Protein AF-A0A134B366-F1 (afdb_monomer)

Organism: NCBI:txid419005

Structure (mmCIF, N/CA/C/O backbone):
data_AF-A0A134B366-F1
#
_entry.id   AF-A0A134B366-F1
#
loop_
_atom_site.group_PDB
_atom_site.id
_atom_site.type_symbol
_atom_site.label_atom_id
_atom_site.label_alt_id
_atom_site.label_comp_id
_atom_site.label_asym_id
_atom_site.label_entity_id
_atom_site.label_seq_id
_atom_site.pdbx_PDB_ins_code
_atom_site.Cartn_x
_atom_site.Cartn_y
_atom_site.Cartn_z
_atom_site.occupancy
_atom_site.B_iso_or_equiv
_atom_site.auth_seq_id
_atom_site.auth_comp_id
_atom_site.auth_asym_id
_atom_site.auth_atom_id
_atom_site.pdbx_PDB_model_num
ATOM 1 N N . MET A 1 1 ? -26.808 -4.503 -10.217 1.00 35.88 1 MET A N 1
ATOM 2 C CA . MET A 1 1 ? -26.579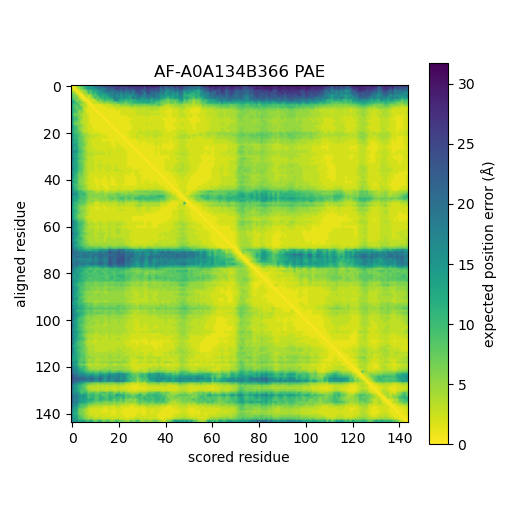 -5.011 -8.846 1.00 35.88 1 MET A CA 1
ATOM 3 C C . MET A 1 1 ? -25.276 -4.404 -8.344 1.00 35.88 1 MET A C 1
ATOM 5 O O . MET A 1 1 ? -24.226 -4.770 -8.841 1.00 35.88 1 MET A O 1
ATOM 9 N N . ASN A 1 2 ? -25.373 -3.431 -7.432 1.00 42.88 2 ASN A N 1
ATOM 10 C CA . ASN A 1 2 ? -24.282 -2.604 -6.886 1.00 42.88 2 ASN A CA 1
ATOM 11 C C . ASN A 1 2 ? -23.758 -3.168 -5.549 1.00 42.88 2 ASN A C 1
ATOM 13 O O . ASN A 1 2 ? -23.714 -2.440 -4.561 1.00 42.88 2 ASN A O 1
ATOM 17 N N . ARG A 1 3 ? -23.438 -4.468 -5.466 1.00 33.03 3 ARG A N 1
ATOM 18 C CA . ARG A 1 3 ? -22.997 -5.065 -4.187 1.00 33.03 3 ARG A CA 1
ATOM 19 C C . ARG A 1 3 ? -21.686 -4.442 -3.684 1.00 33.03 3 ARG A C 1
ATOM 21 O O . ARG A 1 3 ? -21.696 -3.861 -2.608 1.00 33.03 3 ARG A O 1
ATOM 28 N N . GLY A 1 4 ? -20.650 -4.375 -4.526 1.00 51.97 4 GLY A N 1
ATOM 29 C CA . GLY A 1 4 ? -19.360 -3.781 -4.135 1.00 51.97 4 GLY A CA 1
ATOM 30 C C . GLY A 1 4 ? -19.403 -2.278 -3.806 1.00 51.97 4 GLY A C 1
ATOM 31 O O . GLY A 1 4 ? -18.721 -1.824 -2.895 1.00 51.97 4 GLY A O 1
ATOM 32 N N . ILE A 1 5 ? -20.252 -1.489 -4.481 1.00 59.03 5 ILE A N 1
ATOM 33 C CA . ILE A 1 5 ? -20.380 -0.040 -4.206 1.00 59.03 5 ILE A CA 1
ATOM 34 C C . ILE A 1 5 ? -21.103 0.219 -2.873 1.00 59.03 5 ILE A C 1
ATOM 36 O O . ILE A 1 5 ? -20.806 1.199 -2.191 1.00 59.03 5 ILE A O 1
ATOM 40 N N . ASN A 1 6 ? -22.071 -0.624 -2.504 1.00 62.03 6 ASN A N 1
ATOM 41 C CA . ASN A 1 6 ? -22.779 -0.477 -1.232 1.00 62.03 6 ASN A CA 1
ATOM 42 C C . ASN A 1 6 ? -21.931 -0.970 -0.052 1.00 62.03 6 ASN A C 1
ATOM 44 O O . ASN A 1 6 ? -21.881 -0.277 0.959 1.00 62.03 6 ASN A O 1
ATOM 48 N N . GLU A 1 7 ? -21.214 -2.086 -0.213 1.00 65.56 7 GLU A N 1
ATOM 49 C CA . GLU A 1 7 ? -20.299 -2.629 0.803 1.00 65.56 7 GLU A CA 1
ATOM 50 C C . GLU A 1 7 ? -19.170 -1.635 1.131 1.00 65.56 7 GLU A C 1
ATOM 52 O O . GLU A 1 7 ? -18.928 -1.344 2.300 1.00 65.56 7 GLU A O 1
ATOM 57 N N . SER A 1 8 ? -18.573 -0.996 0.118 1.00 79.69 8 SER A N 1
ATOM 58 C CA . SER A 1 8 ? -17.565 0.058 0.319 1.00 79.69 8 SER A CA 1
ATOM 59 C C . SER A 1 8 ? -18.120 1.287 1.063 1.00 79.69 8 SER A C 1
ATOM 61 O O . SER A 1 8 ? -17.452 1.850 1.929 1.00 79.69 8 SER A O 1
ATOM 63 N N . LYS A 1 9 ? -19.374 1.690 0.804 1.00 85.88 9 LYS A N 1
ATOM 64 C CA . LYS A 1 9 ? -20.010 2.823 1.509 1.00 85.88 9 LYS A CA 1
ATOM 65 C C . LYS A 1 9 ? -20.331 2.519 2.970 1.00 85.88 9 LYS A C 1
ATOM 67 O O . LYS A 1 9 ? -20.253 3.424 3.801 1.00 85.88 9 LYS A O 1
ATOM 72 N N . GLU A 1 10 ? -20.753 1.297 3.275 1.00 90.12 10 GLU A N 1
ATOM 73 C CA . GLU A 1 10 ? -21.012 0.864 4.651 1.00 90.12 10 GLU A CA 1
ATOM 74 C C . GLU A 1 10 ? -19.705 0.747 5.434 1.00 90.12 10 GLU A C 1
ATOM 76 O O . GLU A 1 10 ? -19.600 1.341 6.507 1.00 90.12 10 GLU A O 1
ATOM 81 N N . LEU A 1 11 ? -18.688 0.114 4.841 1.00 92.50 11 LEU A N 1
ATOM 82 C CA . LEU A 1 11 ? -17.343 0.036 5.407 1.00 92.50 11 LEU A CA 1
ATOM 83 C C . LEU A 1 11 ? -16.756 1.429 5.670 1.00 92.50 11 LEU A C 1
ATOM 85 O O . LEU A 1 11 ? -16.231 1.684 6.750 1.00 92.50 11 LEU A O 1
ATOM 89 N N . TYR A 1 12 ? -16.909 2.369 4.732 1.00 94.19 12 TYR A N 1
ATOM 90 C CA . TYR A 1 12 ? -16.465 3.750 4.928 1.00 94.19 12 TYR A CA 1
ATOM 91 C C . TYR A 1 12 ? -17.139 4.413 6.130 1.00 94.19 12 TYR A C 1
ATOM 93 O O . TYR A 1 12 ? -16.473 5.063 6.934 1.00 94.19 12 TYR A O 1
ATOM 101 N N . ARG A 1 13 ? -18.458 4.250 6.285 1.00 94.44 13 ARG A N 1
ATOM 102 C CA . ARG A 1 13 ? -19.187 4.817 7.431 1.00 94.44 13 ARG A CA 1
ATOM 103 C C . ARG A 1 13 ? -18.725 4.208 8.752 1.00 94.44 13 ARG A C 1
ATOM 105 O O . ARG A 1 13 ? -18.541 4.958 9.706 1.00 94.44 13 ARG A O 1
ATOM 112 N N . GLU A 1 14 ? -18.533 2.891 8.790 1.00 95.44 14 GLU A N 1
ATOM 113 C CA . GLU A 1 14 ? -18.008 2.165 9.952 1.00 95.44 14 GLU A CA 1
ATOM 114 C C . GLU A 1 14 ? -16.618 2.690 10.335 1.00 95.44 14 GLU A C 1
ATOM 116 O O . GLU A 1 14 ? -16.417 3.174 11.448 1.00 95.44 14 GLU A O 1
ATOM 121 N N . MET A 1 15 ? -15.674 2.667 9.393 1.00 96.56 15 MET A N 1
ATOM 122 C CA . MET A 1 15 ? -14.293 3.076 9.641 1.00 96.56 15 MET A CA 1
ATOM 123 C C . MET A 1 15 ? -14.190 4.557 10.007 1.00 96.56 15 MET A C 1
ATOM 125 O O . MET A 1 15 ? -13.433 4.921 10.903 1.00 96.56 15 MET A O 1
ATOM 129 N N . LYS A 1 16 ? -14.994 5.425 9.383 1.00 96.19 16 LYS A N 1
ATOM 130 C CA . LYS A 1 16 ? -15.033 6.850 9.726 1.00 96.19 16 LYS A CA 1
ATOM 131 C C . LYS A 1 16 ? -15.589 7.106 11.127 1.00 96.19 16 LYS A C 1
ATOM 133 O O . LYS A 1 16 ? -15.115 8.020 11.797 1.00 96.19 16 LYS A O 1
ATOM 138 N N . AL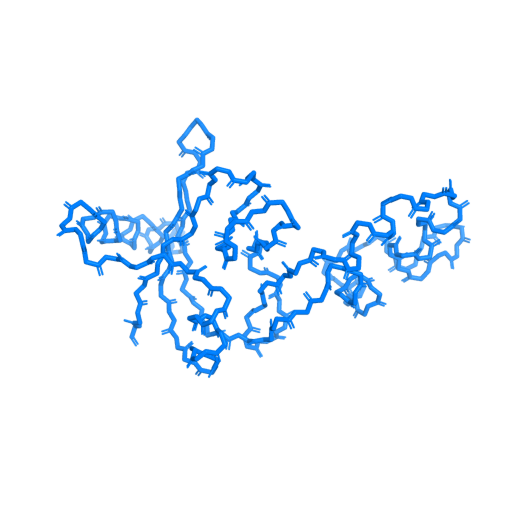A A 1 17 ? -16.579 6.334 11.577 1.00 96.75 17 ALA A N 1
ATOM 139 C CA . ALA A 1 17 ? -17.074 6.430 12.950 1.00 96.75 17 ALA A CA 1
ATOM 140 C C . ALA A 1 17 ? -15.974 6.046 13.950 1.00 96.75 17 ALA A C 1
ATOM 142 O O . ALA A 1 17 ? -15.663 6.839 14.834 1.00 96.75 17 ALA A O 1
ATOM 143 N N . LEU A 1 18 ? -15.302 4.913 13.720 1.00 96.88 18 LEU A N 1
ATOM 144 C CA . LEU A 1 18 ? -14.176 4.456 14.542 1.00 96.88 18 LEU A CA 1
ATOM 145 C C . LEU A 1 18 ? -13.017 5.461 14.566 1.00 96.88 18 LEU A C 1
ATOM 147 O O . LEU A 1 18 ? -12.403 5.675 15.608 1.00 96.88 18 LEU A O 1
ATOM 151 N N . TYR A 1 19 ? -12.730 6.113 13.436 1.00 96.75 19 TYR A N 1
ATOM 152 C CA . TYR A 1 19 ? -11.739 7.186 13.377 1.00 96.75 19 TYR A CA 1
ATOM 153 C C . TYR A 1 19 ? -12.117 8.357 14.291 1.00 96.75 19 TYR A C 1
ATOM 155 O O . TYR A 1 19 ? -11.300 8.807 15.089 1.00 96.75 19 TYR A O 1
ATOM 163 N N . ASN A 1 20 ? -13.367 8.826 14.214 1.00 96.69 20 ASN A N 1
ATOM 164 C CA . ASN A 1 20 ? -13.850 9.930 15.049 1.00 96.69 20 ASN A CA 1
ATOM 165 C C . ASN A 1 20 ? -13.881 9.573 16.545 1.00 96.69 20 ASN A C 1
ATOM 167 O O . ASN A 1 20 ? -13.783 10.464 17.385 1.00 96.69 20 ASN A O 1
ATOM 171 N N . GLU A 1 21 ? -14.025 8.288 16.871 1.00 96.94 21 GLU A N 1
ATOM 172 C CA . GLU A 1 21 ? -13.969 7.752 18.236 1.00 96.94 21 GLU A CA 1
ATOM 173 C C . GLU A 1 21 ? -12.527 7.555 18.745 1.00 96.94 21 GLU A C 1
ATOM 175 O O . GLU A 1 21 ? -12.329 7.353 19.941 1.00 96.94 21 GLU A O 1
ATOM 180 N N . GLY A 1 22 ? -11.513 7.662 17.875 1.00 96.12 22 GLY A N 1
ATOM 181 C CA . GLY A 1 22 ? -10.103 7.452 18.227 1.00 96.12 22 GLY A CA 1
ATOM 182 C C . GLY A 1 22 ? -9.690 5.979 18.320 1.00 96.12 22 GLY A C 1
ATOM 183 O O . GLY A 1 22 ? -8.669 5.662 18.923 1.00 96.12 22 GLY A O 1
ATOM 184 N N . GLU A 1 23 ? -10.474 5.076 17.729 1.00 96.56 23 GLU A N 1
ATOM 185 C CA . GLU A 1 23 ? -10.292 3.619 17.815 1.00 96.56 23 GLU A CA 1
ATOM 186 C C . GLU A 1 23 ? -9.377 3.050 16.714 1.00 96.56 23 GLU A C 1
ATOM 188 O O . GLU A 1 23 ? -8.965 1.889 16.778 1.00 96.56 23 GLU A O 1
ATOM 193 N N . LEU A 1 24 ? -9.063 3.840 15.680 1.00 97.25 24 LEU A N 1
ATOM 194 C CA . LEU A 1 24 ? -8.131 3.436 14.624 1.00 97.25 24 LEU A CA 1
ATOM 195 C C . LEU A 1 24 ? -6.686 3.790 14.977 1.00 97.25 24 LEU A C 1
ATOM 197 O O . LEU A 1 24 ? -6.412 4.792 15.634 1.00 97.25 24 LEU A O 1
ATOM 201 N N . LYS A 1 25 ? -5.748 2.984 14.477 1.00 97.06 25 LYS A N 1
ATOM 202 C CA . LYS A 1 25 ? -4.303 3.200 14.641 1.00 97.06 25 LYS A CA 1
ATOM 203 C C . LYS A 1 25 ? -3.671 3.583 13.310 1.00 97.06 25 LYS A C 1
ATOM 205 O O . LYS A 1 25 ? -4.134 3.131 12.269 1.00 97.06 25 LYS A O 1
ATOM 210 N N . GLU A 1 26 ? -2.598 4.364 13.333 1.00 96.19 26 GLU A N 1
ATOM 211 C CA . GLU A 1 26 ? -1.791 4.618 12.134 1.00 96.19 26 GLU A CA 1
ATOM 212 C C . GLU A 1 26 ? -1.079 3.340 11.685 1.00 96.19 26 GLU A C 1
ATOM 214 O O . GLU A 1 26 ? -0.510 2.606 12.499 1.00 96.19 26 GLU A O 1
ATOM 219 N N . LEU A 1 27 ? -1.108 3.063 10.384 1.00 96.25 27 LEU A N 1
ATOM 220 C CA . LEU A 1 27 ? -0.451 1.901 9.804 1.00 96.25 27 LEU A CA 1
ATOM 221 C C . LEU A 1 27 ? 1.040 2.199 9.611 1.00 96.25 27 LEU A C 1
ATOM 223 O O . LEU A 1 27 ? 1.475 2.649 8.553 1.00 96.25 27 LEU A O 1
ATOM 227 N N . THR A 1 28 ? 1.828 1.957 10.655 1.00 95.94 28 THR A N 1
ATOM 228 C CA . THR A 1 28 ? 3.293 2.050 10.596 1.00 95.94 28 THR A CA 1
ATOM 229 C C . THR A 1 28 ? 3.913 0.818 9.939 1.00 95.94 28 THR A C 1
ATOM 231 O O . THR A 1 28 ? 3.285 -0.241 9.847 1.00 95.94 28 THR A O 1
ATOM 234 N N . ILE A 1 29 ? 5.177 0.917 9.521 1.00 95.12 29 ILE A N 1
ATOM 235 C CA . ILE A 1 29 ? 5.945 -0.233 9.020 1.00 95.12 29 ILE A CA 1
ATOM 236 C C . ILE A 1 29 ? 6.013 -1.370 10.048 1.00 95.12 29 ILE A C 1
ATOM 238 O O . ILE A 1 29 ? 5.825 -2.531 9.691 1.00 95.12 29 ILE A O 1
ATOM 242 N N . GLU A 1 30 ? 6.221 -1.045 11.326 1.00 95.62 30 GLU A N 1
ATOM 243 C CA . GLU A 1 30 ? 6.287 -2.026 12.412 1.00 95.62 30 GLU A CA 1
ATOM 244 C C . GLU A 1 30 ? 4.931 -2.712 12.619 1.00 95.62 30 GLU A C 1
ATOM 246 O O . GLU A 1 30 ? 4.860 -3.939 12.717 1.00 95.62 30 GLU A O 1
ATOM 251 N N . ALA A 1 31 ? 3.839 -1.937 12.600 1.00 96.81 31 ALA A N 1
ATOM 252 C CA . ALA A 1 31 ? 2.492 -2.485 12.671 1.00 96.81 31 ALA A CA 1
ATOM 253 C C . ALA A 1 31 ? 2.217 -3.421 11.486 1.00 96.81 31 ALA A C 1
ATOM 255 O O . ALA A 1 31 ? 1.816 -4.563 11.694 1.00 96.81 31 ALA A O 1
ATOM 256 N N . ALA A 1 32 ? 2.493 -2.989 10.253 1.00 96.44 32 ALA A N 1
ATOM 257 C CA . ALA A 1 32 ? 2.283 -3.803 9.058 1.00 96.44 32 ALA A CA 1
ATOM 258 C C . ALA A 1 32 ? 3.086 -5.118 9.096 1.00 96.44 32 ALA A C 1
ATOM 260 O O . ALA A 1 32 ? 2.555 -6.177 8.764 1.00 96.44 32 ALA A O 1
ATOM 261 N N . GLN A 1 33 ? 4.334 -5.088 9.577 1.00 96.50 33 GLN A N 1
ATOM 262 C CA . GLN A 1 33 ? 5.141 -6.297 9.773 1.00 96.50 33 GLN A CA 1
ATOM 263 C C . GLN A 1 33 ? 4.511 -7.259 10.790 1.00 96.50 33 GLN A C 1
ATOM 265 O O . GLN A 1 33 ? 4.452 -8.464 10.538 1.00 96.50 33 GLN A O 1
ATOM 270 N N . ALA A 1 34 ? 4.002 -6.743 11.912 1.00 97.62 34 ALA A N 1
ATOM 271 C CA . ALA A 1 34 ? 3.329 -7.542 12.939 1.00 97.62 34 ALA A CA 1
ATOM 272 C C . ALA A 1 34 ? 1.952 -8.077 12.498 1.00 97.62 34 ALA A C 1
ATOM 274 O O . ALA A 1 34 ? 1.454 -9.064 13.048 1.00 97.62 34 ALA A O 1
ATOM 275 N N . LEU A 1 35 ? 1.327 -7.426 11.516 1.00 97.62 35 LEU A N 1
ATOM 276 C CA . LEU A 1 35 ? 0.016 -7.782 10.977 1.00 97.62 35 LEU A CA 1
ATOM 277 C C . LEU A 1 35 ? 0.086 -8.774 9.814 1.00 97.62 35 LEU A C 1
ATOM 279 O O . LEU A 1 35 ? -0.962 -9.238 9.378 1.00 97.62 35 LEU A O 1
ATOM 283 N N . LYS A 1 36 ? 1.274 -9.126 9.308 1.00 97.69 36 LYS A N 1
ATOM 284 C CA . LYS A 1 36 ? 1.418 -10.040 8.167 1.00 97.69 36 LYS A CA 1
ATOM 285 C C . LYS A 1 36 ? 0.608 -11.332 8.354 1.00 97.69 36 LYS A C 1
ATOM 287 O O . LYS A 1 36 ? 0.741 -12.032 9.355 1.00 97.69 36 LYS A O 1
ATOM 292 N N . GLY A 1 37 ? -0.217 -11.652 7.358 1.00 97.62 37 GLY A N 1
ATOM 293 C CA . GLY A 1 37 ? -1.139 -12.788 7.352 1.00 97.62 37 GLY A CA 1
ATOM 294 C C . GLY A 1 37 ? -2.466 -12.550 8.083 1.00 97.62 37 GLY A C 1
ATOM 295 O O . GLY A 1 37 ? -3.319 -13.435 8.073 1.00 97.62 37 GLY A O 1
ATOM 296 N N . LYS A 1 38 ? -2.672 -11.382 8.700 1.00 98.12 38 LYS A N 1
ATOM 297 C CA . LYS A 1 38 ? -3.936 -11.001 9.342 1.00 98.12 38 LYS A CA 1
ATOM 298 C C . LYS A 1 38 ? -4.788 -10.146 8.414 1.00 98.12 38 LYS A C 1
ATOM 300 O O . LYS A 1 38 ? -4.262 -9.396 7.595 1.00 98.12 38 LYS A O 1
ATOM 305 N N . ARG A 1 39 ? -6.110 -10.242 8.568 1.00 98.00 39 ARG A N 1
ATOM 306 C CA . ARG A 1 39 ? -7.067 -9.375 7.876 1.00 98.00 39 ARG A CA 1
ATOM 307 C C . ARG A 1 39 ? -7.176 -8.036 8.599 1.00 98.00 39 ARG A C 1
ATOM 309 O O . ARG A 1 39 ? -7.308 -8.004 9.822 1.00 98.00 39 ARG A O 1
ATOM 316 N N . ILE A 1 40 ? -7.122 -6.946 7.846 1.00 97.69 40 ILE A N 1
ATOM 317 C CA . ILE A 1 40 ? -7.315 -5.594 8.362 1.00 97.69 40 ILE A CA 1
ATOM 318 C C . ILE A 1 40 ? -8.304 -4.835 7.489 1.00 97.69 40 ILE A C 1
ATOM 320 O O . ILE A 1 40 ? -8.414 -5.084 6.289 1.00 97.69 40 ILE A O 1
ATOM 324 N N . LYS A 1 41 ? -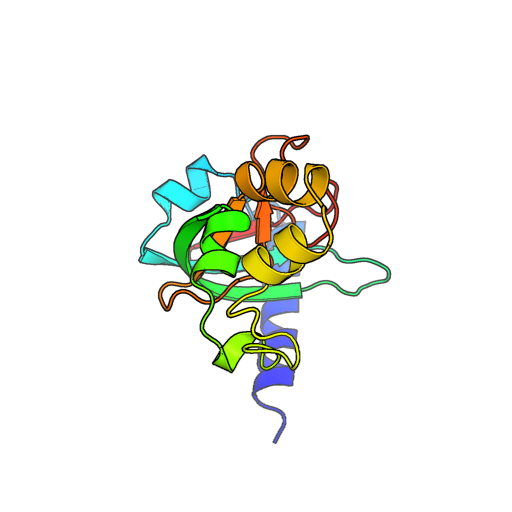8.985 -3.876 8.112 1.00 97.19 41 LYS A N 1
ATOM 325 C CA . LYS A 1 41 ? -9.707 -2.810 7.424 1.00 97.19 41 LYS A CA 1
ATOM 326 C C . LYS A 1 41 ? -8.891 -1.531 7.513 1.00 97.19 41 LYS A C 1
ATOM 328 O O . LYS A 1 41 ? -8.343 -1.238 8.581 1.00 97.19 41 LYS A O 1
ATOM 333 N N . THR A 1 42 ? -8.838 -0.755 6.440 1.00 96.12 42 THR A N 1
ATOM 334 C CA . THR A 1 42 ? -8.111 0.520 6.401 1.00 96.12 42 THR A CA 1
ATOM 335 C C . THR A 1 42 ? -9.015 1.696 6.058 1.00 96.12 42 THR A C 1
ATOM 337 O O . THR A 1 42 ? -10.119 1.528 5.545 1.00 96.12 42 THR A O 1
ATOM 340 N N . LEU A 1 43 ? -8.550 2.897 6.396 1.00 95.44 43 LEU A N 1
ATOM 341 C CA . LEU A 1 43 ? -9.149 4.177 6.039 1.00 95.44 43 LEU A CA 1
ATOM 342 C C . LEU A 1 43 ? -8.037 5.172 5.722 1.00 95.44 43 LEU A C 1
ATOM 344 O O . LEU A 1 43 ? -7.077 5.288 6.482 1.00 95.44 43 LEU A O 1
ATOM 348 N N . TYR A 1 44 ? -8.202 5.946 4.658 1.00 93.00 44 TYR A N 1
ATOM 349 C CA . TYR A 1 44 ? -7.378 7.122 4.395 1.00 93.00 44 TYR A CA 1
ATOM 350 C C . TYR A 1 44 ? -8.239 8.279 3.889 1.00 93.00 44 TYR A C 1
ATOM 352 O O . TYR A 1 44 ? -9.286 8.074 3.268 1.00 93.00 44 TYR A O 1
ATOM 360 N N . PHE A 1 45 ? -7.774 9.506 4.125 1.00 90.69 45 PHE A N 1
ATOM 361 C CA . PHE A 1 45 ? -8.418 10.718 3.623 1.00 90.69 45 PHE A CA 1
ATOM 362 C C . PHE A 1 45 ? -7.704 11.195 2.362 1.00 90.69 45 PHE A C 1
ATOM 364 O O . PHE A 1 45 ? -6.513 11.508 2.384 1.00 90.69 45 PHE A O 1
ATOM 371 N N . GLY A 1 46 ? -8.422 11.194 1.242 1.00 84.25 46 GLY A N 1
ATOM 372 C CA . GLY A 1 46 ? -7.865 11.540 -0.062 1.00 84.25 46 GLY A CA 1
ATOM 373 C C . GLY A 1 46 ? -8.024 13.019 -0.404 1.00 84.25 46 GLY A C 1
ATOM 374 O O . GLY A 1 46 ? -8.643 13.802 0.319 1.00 84.25 46 GLY A O 1
ATOM 375 N N . TYR A 1 47 ? -7.510 13.415 -1.568 1.00 80.12 47 TYR A N 1
ATOM 376 C CA . TYR A 1 47 ? -7.745 14.762 -2.087 1.00 80.12 47 TYR A CA 1
ATOM 377 C C . TYR A 1 47 ? -9.215 14.962 -2.463 1.00 80.12 47 TYR A C 1
ATOM 379 O O . TYR A 1 47 ? -9.820 14.101 -3.095 1.00 80.12 47 TYR A O 1
ATOM 387 N N . ALA A 1 48 ? -9.787 16.121 -2.126 1.00 82.88 48 ALA A N 1
ATOM 388 C CA . ALA A 1 48 ? -11.136 16.516 -2.543 1.00 82.88 48 ALA A CA 1
ATOM 389 C C . ALA A 1 48 ? -12.236 15.464 -2.257 1.00 82.88 48 ALA A C 1
ATOM 391 O O . ALA A 1 48 ? -13.178 15.314 -3.035 1.00 82.88 48 ALA A O 1
ATOM 392 N N . GLY A 1 49 ? -12.126 14.743 -1.134 1.00 75.06 49 GLY A N 1
ATOM 393 C CA . GLY A 1 49 ? -13.103 13.732 -0.717 1.00 75.06 49 GLY A CA 1
ATOM 394 C C . GLY A 1 49 ? -12.951 12.377 -1.411 1.00 75.06 49 GLY A C 1
ATOM 395 O O . GLY A 1 49 ? -13.862 11.555 -1.333 1.00 75.06 49 GLY A O 1
ATOM 396 N N . GLN A 1 50 ? -11.816 12.129 -2.072 1.00 82.44 50 GLN A N 1
ATOM 397 C CA . GLN A 1 50 ? -11.423 10.812 -2.590 1.00 82.44 50 GLN A CA 1
ATOM 398 C C . GLN A 1 50 ? -10.892 9.900 -1.474 1.00 82.44 50 GLN A C 1
ATOM 400 O O . GLN A 1 50 ? -9.842 9.274 -1.606 1.00 82.44 50 GLN A O 1
ATOM 405 N N . ASP A 1 51 ? -11.600 9.872 -0.348 1.00 90.62 51 ASP A N 1
ATOM 406 C CA . ASP A 1 51 ? -11.296 8.981 0.763 1.00 90.62 51 ASP A CA 1
ATOM 407 C C . ASP A 1 51 ? -11.470 7.527 0.317 1.00 90.62 51 ASP A C 1
ATOM 409 O O . ASP A 1 51 ? -12.337 7.223 -0.509 1.00 90.62 51 ASP A O 1
ATOM 413 N N . GLY A 1 52 ? -10.679 6.628 0.891 1.00 89.50 52 GLY A N 1
ATOM 414 C CA . GLY A 1 52 ? -10.757 5.208 0.574 1.00 89.50 52 GLY A CA 1
ATOM 415 C C . GLY A 1 52 ? -10.769 4.333 1.810 1.00 89.50 52 GLY A C 1
ATOM 416 O O . GLY A 1 52 ? -10.331 4.730 2.892 1.00 89.50 52 GLY A O 1
ATOM 417 N N . VAL A 1 53 ? -11.326 3.144 1.615 1.00 93.75 53 VAL A N 1
ATOM 418 C CA . VAL A 1 53 ? -11.336 2.050 2.577 1.00 93.75 53 VAL A CA 1
ATOM 419 C C . VAL A 1 53 ? -11.054 0.752 1.849 1.00 93.75 53 VAL A C 1
ATOM 421 O O . VAL A 1 53 ? -11.596 0.529 0.765 1.00 93.75 53 VAL A O 1
ATOM 424 N N . ASP A 1 54 ? -10.283 -0.115 2.490 1.00 92.88 54 ASP A N 1
ATOM 425 C CA . ASP A 1 54 ? -9.949 -1.438 1.976 1.00 92.88 54 ASP A CA 1
ATOM 426 C C . ASP A 1 54 ? -10.157 -2.495 3.067 1.00 92.88 54 ASP A C 1
ATOM 428 O O . ASP A 1 54 ? -10.105 -2.195 4.261 1.00 92.88 54 ASP A O 1
ATOM 432 N N . ASP A 1 55 ? -10.408 -3.737 2.652 1.00 95.00 55 ASP A N 1
ATOM 433 C CA . ASP A 1 55 ? -10.494 -4.923 3.512 1.00 95.00 55 ASP A CA 1
ATOM 434 C C . ASP A 1 55 ? -9.684 -6.044 2.855 1.00 95.00 55 ASP A C 1
ATOM 436 O O . ASP A 1 55 ? -10.087 -6.613 1.837 1.00 95.00 55 ASP A O 1
ATOM 440 N N . PHE A 1 56 ? -8.514 -6.334 3.418 1.00 95.06 56 PHE A N 1
ATOM 441 C CA . PHE A 1 56 ? -7.561 -7.272 2.832 1.00 95.06 56 PHE A CA 1
ATOM 442 C C . PHE A 1 56 ? -6.738 -7.987 3.903 1.00 95.06 56 PHE A C 1
ATOM 444 O O . PHE A 1 56 ? -6.701 -7.597 5.071 1.00 95.06 56 PHE A O 1
ATOM 451 N N . VAL A 1 57 ? -6.073 -9.070 3.501 1.00 97.88 57 VAL A N 1
ATOM 452 C CA . VAL A 1 57 ? -5.096 -9.766 4.343 1.00 97.88 57 VAL A CA 1
ATOM 453 C C . VAL A 1 57 ? -3.715 -9.194 4.056 1.00 97.88 57 VAL A C 1
ATOM 455 O O . VAL A 1 57 ? -3.295 -9.153 2.906 1.00 97.88 57 VAL A O 1
ATOM 458 N N . VAL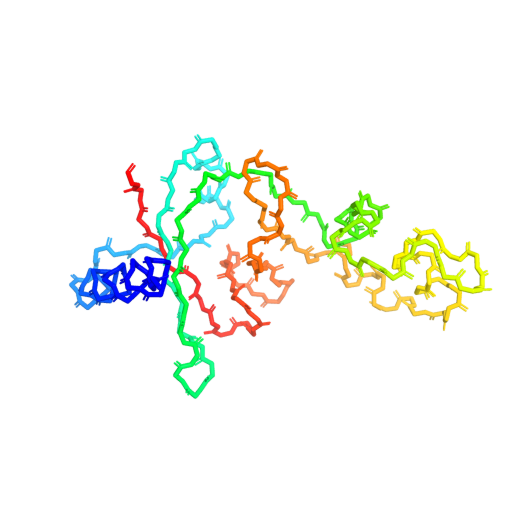 A 1 58 ? -3.006 -8.765 5.097 1.00 97.56 58 VAL A N 1
ATOM 459 C CA . VAL A 1 58 ? -1.686 -8.135 4.983 1.00 97.56 58 VAL A CA 1
ATOM 460 C C . VAL A 1 58 ? -0.670 -9.125 4.413 1.00 97.56 58 VAL A C 1
ATOM 462 O O . VAL A 1 58 ? -0.445 -10.196 4.982 1.00 97.56 58 VAL A O 1
ATOM 465 N N . GLY A 1 59 ? -0.039 -8.759 3.303 1.00 96.88 59 GLY A N 1
ATOM 466 C CA . GLY A 1 59 ? 0.955 -9.566 2.613 1.00 96.88 59 GLY A CA 1
ATOM 467 C C . GLY A 1 59 ? 2.391 -9.147 2.900 1.00 96.88 59 GLY A C 1
ATOM 468 O O . GLY A 1 59 ? 2.814 -8.993 4.048 1.00 96.88 59 GLY A O 1
ATOM 469 N N . ASN A 1 60 ? 3.182 -9.048 1.832 1.00 96.06 60 ASN A N 1
ATOM 470 C CA . ASN A 1 60 ? 4.586 -8.660 1.907 1.00 96.06 60 ASN A CA 1
ATOM 471 C C . ASN A 1 60 ? 4.754 -7.143 1.805 1.00 96.06 60 ASN A C 1
ATOM 473 O O . ASN A 1 60 ? 3.978 -6.463 1.144 1.00 96.06 60 ASN A O 1
ATOM 477 N N . ILE A 1 61 ? 5.831 -6.642 2.406 1.00 95.69 61 ILE A N 1
ATOM 478 C CA . ILE A 1 61 ? 6.333 -5.290 2.173 1.00 95.69 61 ILE A CA 1
ATOM 479 C C . ILE A 1 61 ? 7.561 -5.429 1.280 1.00 95.69 61 ILE A C 1
ATOM 481 O O . ILE A 1 61 ? 8.509 -6.123 1.655 1.00 95.69 61 ILE A O 1
ATOM 485 N N . ILE A 1 62 ? 7.539 -4.810 0.103 1.00 94.81 62 ILE A N 1
ATOM 486 C CA . ILE A 1 62 ? 8.640 -4.870 -0.871 1.00 94.81 62 ILE A CA 1
ATOM 487 C C . ILE A 1 62 ? 8.961 -3.479 -1.408 1.00 94.81 62 ILE A C 1
ATOM 489 O O . ILE A 1 62 ? 8.176 -2.553 -1.229 1.00 94.81 62 ILE A O 1
ATOM 493 N N . SER A 1 63 ? 10.113 -3.307 -2.058 1.00 94.38 63 SER A N 1
ATOM 494 C CA . SER A 1 63 ? 10.411 -2.036 -2.720 1.00 94.38 63 SER A CA 1
ATOM 495 C C . SER A 1 63 ? 9.536 -1.841 -3.965 1.00 94.38 63 SER A C 1
ATOM 497 O O . SER A 1 63 ? 9.183 -2.808 -4.640 1.00 94.38 63 SER A O 1
ATOM 499 N N . GLU A 1 64 ? 9.232 -0.587 -4.307 1.00 92.00 64 GLU A N 1
ATOM 500 C CA . GLU A 1 64 ? 8.585 -0.215 -5.576 1.00 92.00 64 GLU A CA 1
ATOM 501 C C . GLU A 1 64 ? 9.380 -0.777 -6.768 1.00 92.00 64 GLU A C 1
ATOM 503 O O . GLU A 1 64 ? 8.810 -1.254 -7.750 1.00 92.00 64 GLU A O 1
ATOM 508 N N . TYR A 1 65 ? 10.712 -0.788 -6.655 1.00 94.00 65 TYR A N 1
ATOM 509 C CA . TYR A 1 65 ? 11.593 -1.394 -7.648 1.00 94.00 65 TYR A CA 1
ATOM 510 C C . TYR A 1 65 ? 11.332 -2.895 -7.826 1.00 94.00 65 TYR A C 1
ATOM 512 O O . TYR A 1 65 ? 11.149 -3.352 -8.954 1.00 94.00 65 TYR A O 1
ATOM 520 N N . ASP A 1 66 ? 11.310 -3.662 -6.732 1.00 93.94 66 ASP A N 1
ATOM 521 C CA . ASP A 1 66 ? 11.091 -5.111 -6.783 1.00 93.94 66 ASP A CA 1
ATOM 522 C C . ASP A 1 66 ? 9.675 -5.448 -7.242 1.00 93.94 66 ASP A C 1
ATOM 524 O O . ASP A 1 66 ? 9.494 -6.430 -7.964 1.00 93.94 66 ASP A O 1
ATOM 528 N N . TYR A 1 67 ? 8.691 -4.622 -6.871 1.00 91.19 67 TYR A N 1
ATOM 529 C CA . TYR A 1 67 ? 7.329 -4.749 -7.372 1.00 91.19 67 TYR A CA 1
ATOM 530 C C . TYR A 1 67 ? 7.323 -4.640 -8.894 1.00 91.19 67 TYR A C 1
ATOM 532 O O . TYR A 1 67 ? 6.985 -5.605 -9.566 1.00 91.19 67 TYR A O 1
ATOM 540 N N . TYR A 1 68 ? 7.793 -3.529 -9.468 1.00 89.62 68 TYR A N 1
ATOM 541 C CA . TYR A 1 68 ? 7.760 -3.334 -10.920 1.00 89.62 68 TYR A CA 1
ATOM 542 C C . TYR A 1 68 ? 8.705 -4.242 -11.706 1.00 89.62 68 TYR A C 1
ATOM 544 O O . TYR A 1 68 ? 8.452 -4.510 -12.880 1.00 89.62 68 TYR A O 1
ATOM 552 N N . LEU A 1 69 ? 9.787 -4.722 -11.094 1.00 90.88 69 LEU A N 1
ATOM 553 C CA . LEU A 1 69 ? 10.679 -5.690 -11.725 1.00 90.88 69 LEU A CA 1
ATOM 554 C C . LEU A 1 69 ? 9.979 -7.039 -11.943 1.00 90.88 69 LEU A C 1
ATOM 556 O O . LEU A 1 69 ? 10.206 -7.683 -12.969 1.00 90.88 69 LEU A O 1
ATOM 560 N N . ASN A 1 70 ? 9.144 -7.443 -10.981 1.00 86.50 70 ASN A N 1
ATOM 561 C CA . ASN A 1 70 ? 8.475 -8.744 -10.947 1.00 86.50 70 ASN A CA 1
ATOM 562 C C . ASN A 1 70 ? 6.969 -8.665 -11.239 1.00 86.50 70 ASN A C 1
ATOM 564 O O . ASN A 1 70 ? 6.297 -9.695 -11.211 1.00 86.50 70 ASN A O 1
ATOM 568 N N . CYS A 1 71 ? 6.445 -7.461 -11.490 1.00 74.62 71 CYS A N 1
ATOM 569 C CA . CYS A 1 71 ? 5.024 -7.208 -11.669 1.00 74.62 71 CYS A CA 1
ATOM 570 C C . CYS A 1 71 ? 4.493 -8.104 -12.796 1.00 74.62 71 CYS A C 1
ATOM 572 O O . CYS A 1 71 ? 5.084 -8.117 -13.886 1.00 74.62 71 CYS A O 1
ATOM 574 N N . PRO A 1 72 ? 3.414 -8.871 -12.560 1.00 61.16 72 PRO A N 1
ATOM 575 C CA . PRO A 1 72 ? 2.794 -9.656 -13.609 1.00 61.16 72 PRO A CA 1
ATOM 576 C C . PRO A 1 72 ? 2.443 -8.745 -14.790 1.00 61.16 72 PRO A C 1
ATOM 578 O O . PRO A 1 72 ? 1.825 -7.697 -14.625 1.00 61.16 72 PRO A O 1
ATOM 581 N N . SER A 1 73 ? 2.786 -9.151 -16.012 1.00 56.88 73 SER A N 1
ATOM 582 C CA . SER A 1 73 ? 2.412 -8.413 -17.231 1.00 56.88 73 SER A CA 1
ATOM 583 C C . SER A 1 73 ? 0.905 -8.139 -17.333 1.00 56.88 73 SER A C 1
ATOM 585 O O . SER A 1 73 ? 0.485 -7.231 -18.043 1.00 56.88 73 SER A O 1
ATOM 587 N N . GLU A 1 74 ? 0.093 -8.926 -16.623 1.00 52.06 74 GLU A N 1
ATOM 588 C CA . GLU A 1 74 ? -1.367 -8.854 -16.610 1.00 52.06 74 GLU A CA 1
ATOM 589 C C . GLU A 1 74 ? -1.923 -7.720 -15.733 1.00 52.06 74 GLU A C 1
ATOM 591 O O . GLU A 1 74 ? -3.013 -7.233 -16.020 1.00 52.06 74 GLU A O 1
ATOM 596 N N . THR A 1 75 ? -1.195 -7.258 -14.707 1.00 57.41 75 THR A N 1
ATOM 597 C CA . THR A 1 75 ? -1.665 -6.189 -13.802 1.00 57.41 75 THR A CA 1
ATOM 598 C C . THR A 1 75 ? -1.387 -4.789 -14.349 1.00 57.41 75 THR A C 1
ATOM 600 O O . THR A 1 75 ? -2.186 -3.883 -14.138 1.00 57.41 75 THR A O 1
ATOM 603 N N . GLU A 1 76 ? -0.304 -4.614 -15.110 1.00 60.69 76 GLU A N 1
ATOM 604 C CA . GLU A 1 76 ? 0.057 -3.335 -15.750 1.00 60.69 76 GLU A CA 1
ATOM 605 C C . GLU A 1 76 ? -0.245 -3.311 -17.262 1.00 60.69 76 GLU A C 1
ATOM 607 O O . GLU A 1 76 ? -0.195 -2.251 -17.884 1.00 60.69 76 GLU A O 1
ATOM 612 N N . GLY A 1 77 ? -0.543 -4.464 -17.881 1.00 61.19 77 GLY A N 1
ATOM 613 C CA . GLY A 1 77 ? -1.072 -4.618 -19.250 1.00 61.19 77 GLY A CA 1
ATOM 614 C C . GLY A 1 77 ? -0.253 -4.006 -20.400 1.00 61.19 77 GLY A C 1
ATOM 615 O O . GLY A 1 77 ? -0.689 -4.039 -21.550 1.00 61.19 77 GLY A O 1
ATOM 616 N N . ARG A 1 78 ? 0.907 -3.409 -20.107 1.00 76.62 78 ARG A N 1
ATOM 617 C CA . ARG A 1 78 ? 1.685 -2.558 -21.020 1.00 76.62 78 ARG A CA 1
ATOM 618 C C . ARG A 1 78 ? 2.990 -3.202 -21.492 1.00 76.62 78 ARG A C 1
ATOM 620 O O . ARG A 1 78 ? 3.582 -2.711 -22.450 1.00 76.62 78 ARG A O 1
ATOM 627 N N . PHE A 1 79 ? 3.435 -4.277 -20.843 1.00 83.62 79 PHE A N 1
ATOM 628 C CA . PHE A 1 79 ? 4.710 -4.928 -21.141 1.00 83.62 79 PHE A CA 1
ATOM 629 C C . PHE A 1 79 ? 4.528 -6.412 -21.526 1.00 83.62 79 PHE A C 1
ATOM 631 O O . PHE A 1 79 ? 3.668 -7.078 -20.948 1.00 83.62 79 PHE A O 1
ATOM 638 N N . PRO A 1 80 ? 5.328 -6.955 -22.466 1.00 87.38 80 PRO A N 1
ATOM 639 C CA . PRO A 1 80 ? 6.424 -6.280 -23.156 1.00 87.38 80 PRO A CA 1
ATOM 640 C C . PRO A 1 80 ? 5.948 -5.185 -24.123 1.00 87.38 80 PRO A C 1
ATOM 642 O O . PRO A 1 80 ? 4.902 -5.327 -24.751 1.00 87.38 80 PRO A O 1
ATOM 645 N N . ASP A 1 81 ? 6.704 -4.088 -24.218 1.00 87.62 81 ASP A N 1
ATOM 646 C CA . ASP A 1 81 ? 6.370 -2.970 -25.109 1.00 87.62 81 ASP A CA 1
ATOM 647 C C . ASP A 1 81 ? 6.940 -3.161 -2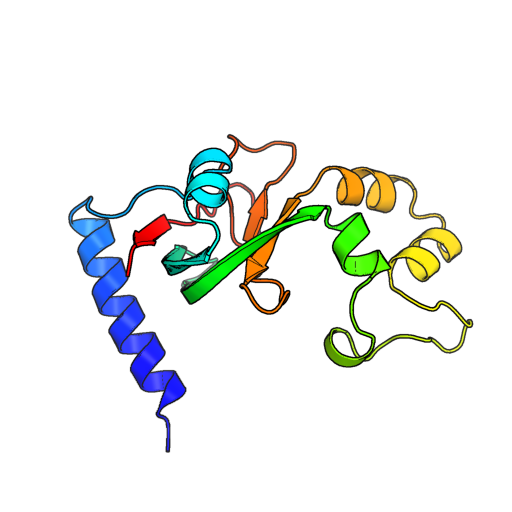6.529 1.00 87.62 81 ASP A C 1
ATOM 649 O O . ASP A 1 81 ? 7.709 -4.083 -26.811 1.00 87.62 81 ASP A O 1
ATOM 653 N N . GLU A 1 82 ? 6.589 -2.256 -27.445 1.00 88.12 82 GLU A N 1
ATOM 654 C CA . GLU A 1 82 ? 7.072 -2.249 -28.836 1.00 88.12 82 GLU A CA 1
ATOM 655 C C . GLU A 1 82 ? 8.601 -2.090 -28.975 1.00 88.12 82 GLU A C 1
ATOM 657 O O . GLU A 1 82 ? 9.161 -2.372 -30.035 1.00 88.12 82 GLU A O 1
ATOM 662 N N . LYS A 1 83 ? 9.293 -1.677 -27.904 1.00 89.12 83 LYS A N 1
ATOM 663 C CA . LYS A 1 83 ? 10.756 -1.545 -27.836 1.00 89.12 83 LYS A CA 1
ATOM 664 C C . LYS A 1 83 ? 11.430 -2.769 -27.207 1.00 89.12 83 LYS A C 1
ATOM 666 O O . LYS A 1 83 ? 12.656 -2.799 -27.113 1.00 89.12 83 LYS A O 1
ATOM 671 N N . GLY A 1 84 ? 10.660 -3.783 -26.808 1.00 89.25 84 GLY A N 1
ATOM 672 C CA . GLY A 1 84 ? 11.156 -5.020 -26.208 1.00 89.25 84 GLY A CA 1
ATOM 673 C C . GLY A 1 84 ? 11.467 -4.923 -24.712 1.00 89.25 84 GLY A C 1
ATOM 674 O O . GLY A 1 84 ? 12.075 -5.849 -24.169 1.00 89.25 84 GLY A O 1
ATOM 675 N N . ASN A 1 85 ? 11.061 -3.844 -24.033 1.00 90.81 85 ASN A N 1
ATOM 676 C CA . ASN A 1 85 ? 11.177 -3.749 -22.578 1.00 90.81 85 ASN A CA 1
ATOM 677 C C . ASN A 1 85 ? 10.213 -4.743 -21.934 1.00 90.81 85 ASN A C 1
ATOM 679 O O . ASN A 1 85 ? 9.039 -4.772 -22.295 1.00 90.81 85 ASN A O 1
ATOM 683 N N . LYS A 1 86 ? 10.684 -5.550 -20.977 1.00 89.25 86 LYS A N 1
ATOM 684 C CA . LYS A 1 86 ? 9.877 -6.632 -20.386 1.00 89.25 86 LYS A CA 1
ATOM 685 C C . LYS A 1 86 ? 9.018 -6.179 -19.213 1.00 89.25 86 LYS A C 1
ATOM 687 O O . LYS A 1 86 ? 8.058 -6.859 -18.870 1.00 89.25 86 LYS A O 1
ATOM 692 N N . ASN A 1 87 ? 9.381 -5.061 -18.595 1.00 89.62 87 ASN A N 1
ATOM 693 C CA . ASN A 1 87 ? 8.700 -4.467 -17.455 1.00 89.62 87 ASN A CA 1
ATOM 694 C C . ASN A 1 87 ? 9.022 -2.964 -17.370 1.00 89.62 87 ASN A C 1
ATOM 696 O O . ASN A 1 87 ? 9.817 -2.427 -18.151 1.00 89.62 87 ASN A O 1
ATOM 700 N N . LEU A 1 88 ? 8.422 -2.287 -16.391 1.00 89.81 88 LEU A N 1
ATOM 701 C CA . LEU A 1 88 ? 8.581 -0.846 -16.204 1.00 89.81 88 LEU A CA 1
ATOM 702 C C . LEU A 1 88 ? 10.022 -0.446 -15.839 1.00 89.81 88 LEU A C 1
ATOM 704 O O . LEU A 1 88 ? 10.485 0.619 -16.247 1.00 89.81 88 LEU A O 1
ATOM 708 N N . ILE A 1 89 ? 10.757 -1.312 -15.134 1.00 93.06 89 ILE A N 1
ATOM 709 C CA . ILE A 1 89 ? 12.161 -1.073 -14.779 1.00 93.06 89 ILE A CA 1
ATOM 710 C C . ILE A 1 89 ? 13.055 -1.060 -16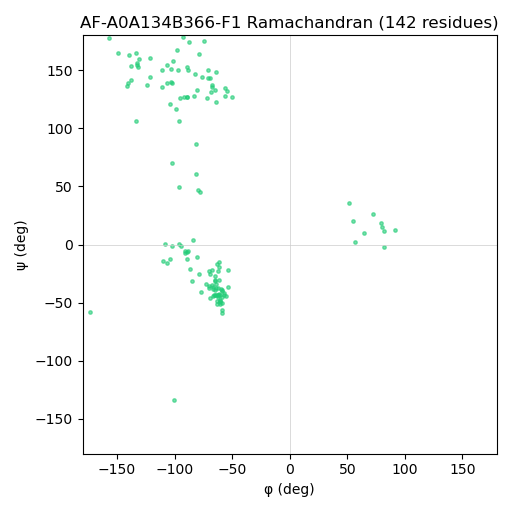.023 1.00 93.06 89 ILE A C 1
ATOM 712 O O . ILE A 1 89 ? 13.908 -0.180 -16.155 1.00 93.06 89 ILE A O 1
ATOM 716 N N . ASP A 1 90 ? 12.867 -2.006 -16.943 1.00 92.25 90 ASP A N 1
ATOM 717 C CA . ASP A 1 90 ? 13.590 -2.041 -18.218 1.00 92.25 90 ASP A CA 1
ATOM 718 C C . ASP A 1 90 ? 13.296 -0.785 -19.044 1.00 92.25 90 ASP A C 1
ATOM 720 O O . ASP A 1 90 ? 14.219 -0.140 -19.549 1.00 92.25 90 ASP A O 1
ATOM 724 N N . TYR A 1 91 ? 12.029 -0.366 -19.083 1.00 91.81 91 TYR A N 1
ATOM 725 C CA . TYR A 1 91 ? 11.631 0.881 -19.727 1.00 91.81 91 TYR A CA 1
ATOM 726 C C . TYR A 1 91 ? 12.341 2.101 -19.114 1.00 91.81 91 TYR A C 1
ATOM 728 O O . TYR A 1 91 ? 12.972 2.866 -19.846 1.00 91.81 91 TYR A O 1
ATOM 736 N N . TRP A 1 92 ? 12.333 2.262 -17.786 1.00 93.81 92 TRP A N 1
ATOM 737 C CA . TRP A 1 92 ? 13.034 3.365 -17.113 1.00 93.81 92 TRP A CA 1
ATOM 738 C C . TRP A 1 92 ? 14.538 3.372 -17.388 1.00 93.81 92 TRP A C 1
ATOM 740 O O . TRP A 1 92 ? 15.113 4.441 -17.606 1.00 93.81 92 TRP A O 1
ATOM 750 N N . LYS A 1 93 ? 15.176 2.195 -17.433 1.00 94.31 93 LYS A N 1
ATOM 751 C CA . LYS A 1 93 ? 16.588 2.066 -17.825 1.00 94.31 93 LYS A CA 1
ATOM 752 C C . LYS A 1 93 ? 16.802 2.536 -19.262 1.00 94.31 93 LYS A C 1
ATOM 754 O O . LYS A 1 93 ? 17.729 3.304 -19.504 1.00 94.31 93 LYS A O 1
ATOM 759 N N . SER A 1 94 ? 15.931 2.134 -20.193 1.00 94.50 94 SER A N 1
ATOM 760 C CA . SER A 1 94 ? 16.006 2.543 -21.604 1.00 94.50 94 SER A CA 1
ATOM 761 C C . SER A 1 94 ? 15.863 4.060 -21.796 1.00 94.50 94 SER A C 1
ATOM 763 O O . SER A 1 94 ? 16.462 4.631 -22.706 1.00 94.50 94 SER A O 1
ATOM 765 N N . CYS A 1 95 ? 15.115 4.724 -20.909 1.00 93.62 95 CYS A N 1
ATOM 766 C CA . CYS A 1 95 ? 14.916 6.173 -20.904 1.00 93.62 95 CYS A CA 1
ATOM 767 C C . CYS A 1 95 ? 15.977 6.949 -20.105 1.00 93.62 95 CYS A C 1
ATOM 769 O O . CYS A 1 95 ? 15.954 8.178 -20.119 1.00 93.62 95 CYS A O 1
ATOM 771 N N . GLY A 1 96 ? 16.890 6.267 -19.403 1.00 94.19 96 GLY A N 1
ATOM 772 C CA . GLY A 1 96 ? 17.913 6.908 -18.573 1.00 94.19 96 GLY A CA 1
ATOM 773 C C . GLY A 1 96 ? 17.383 7.530 -17.274 1.00 94.19 96 GLY A C 1
ATOM 774 O O . GLY A 1 96 ? 17.987 8.466 -16.761 1.00 94.19 96 GLY A O 1
ATOM 775 N N . TYR A 1 97 ? 16.270 7.036 -16.722 1.00 95.38 97 TYR A N 1
ATOM 776 C CA . TYR A 1 97 ? 15.644 7.576 -15.504 1.00 95.38 97 TYR A CA 1
ATOM 777 C C . TYR A 1 97 ? 16.311 7.068 -14.215 1.00 95.38 97 TYR A C 1
ATOM 779 O O . TYR A 1 97 ? 15.676 6.421 -13.378 1.00 95.38 97 TYR A O 1
ATOM 787 N N . SER A 1 98 ? 17.602 7.361 -14.043 1.00 94.75 98 SER A N 1
ATOM 788 C CA . SER A 1 98 ? 18.395 6.920 -12.884 1.00 94.75 98 SER A CA 1
ATOM 789 C C . SER A 1 98 ? 17.775 7.326 -11.547 1.00 94.75 98 SER A C 1
ATOM 791 O O . SER A 1 98 ? 17.666 6.497 -10.648 1.00 94.75 98 SER A O 1
ATOM 793 N N . ASP A 1 99 ? 17.304 8.566 -11.434 1.00 94.19 99 ASP A N 1
ATOM 794 C CA . ASP A 1 99 ? 16.790 9.102 -10.169 1.00 94.19 99 ASP A CA 1
ATOM 795 C C . ASP A 1 99 ? 15.462 8.444 -9.780 1.00 94.19 99 ASP A C 1
ATOM 797 O O . ASP A 1 99 ? 15.217 8.152 -8.610 1.00 94.19 99 ASP A O 1
ATOM 801 N N . THR A 1 100 ? 14.619 8.132 -10.771 1.00 92.12 100 THR A N 1
ATOM 802 C CA . THR A 1 100 ? 13.379 7.371 -10.554 1.00 92.12 100 THR A CA 1
ATOM 803 C C . THR A 1 100 ? 13.684 5.953 -10.085 1.00 92.12 100 THR A C 1
ATOM 805 O O . THR A 1 100 ? 13.073 5.482 -9.127 1.00 92.12 100 THR A O 1
ATOM 808 N N . ILE A 1 101 ? 14.668 5.294 -10.704 1.00 94.44 101 ILE A N 1
ATOM 809 C CA . ILE A 1 101 ? 15.107 3.956 -10.296 1.00 94.44 101 ILE A CA 1
ATOM 810 C C . ILE A 1 101 ? 15.620 3.982 -8.851 1.00 94.44 101 ILE A C 1
ATOM 812 O O . ILE A 1 101 ? 15.193 3.162 -8.040 1.00 94.44 101 ILE A O 1
ATOM 816 N N . GLU A 1 102 ? 16.480 4.933 -8.490 1.00 93.94 102 GLU A N 1
ATOM 817 C CA . GLU A 1 102 ? 17.009 5.029 -7.126 1.00 93.94 102 GLU A CA 1
ATOM 818 C C . GLU A 1 102 ? 15.927 5.352 -6.090 1.00 93.94 102 GLU A C 1
ATOM 820 O O . GLU A 1 102 ? 15.920 4.751 -5.014 1.00 93.94 102 GLU A O 1
ATOM 825 N N . ARG A 1 103 ? 14.963 6.224 -6.416 1.00 91.75 103 ARG A N 1
ATOM 826 C CA . ARG A 1 103 ? 13.802 6.487 -5.550 1.00 91.75 103 ARG A CA 1
ATOM 827 C C . ARG A 1 103 ? 12.952 5.229 -5.346 1.00 91.75 103 ARG A C 1
ATOM 829 O O . ARG A 1 103 ? 12.561 4.935 -4.216 1.00 91.75 103 ARG A O 1
ATOM 836 N N . SER A 1 104 ? 12.703 4.465 -6.411 1.00 92.31 104 SER A N 1
ATOM 837 C CA . SER A 1 104 ? 11.868 3.255 -6.347 1.00 92.31 104 SER A CA 1
ATOM 838 C C . SER A 1 104 ? 12.473 2.147 -5.479 1.00 92.31 104 SER A C 1
ATOM 840 O O . SER A 1 104 ? 11.757 1.412 -4.809 1.00 92.31 104 SER A O 1
ATOM 842 N N . LYS A 1 105 ? 13.805 2.058 -5.394 1.00 93.88 105 LYS A N 1
ATOM 843 C CA . LYS A 1 105 ? 14.477 1.091 -4.506 1.00 93.88 105 LYS A CA 1
ATOM 844 C C . LYS A 1 105 ? 14.265 1.385 -3.022 1.00 93.88 105 LYS A C 1
ATOM 846 O O . LYS A 1 105 ? 14.452 0.504 -2.192 1.00 93.88 105 LYS A O 1
ATOM 851 N N . ARG A 1 106 ? 13.935 2.632 -2.684 1.00 91.94 106 ARG A N 1
ATOM 852 C CA . ARG A 1 106 ? 13.809 3.103 -1.301 1.00 91.94 106 ARG A CA 1
ATOM 853 C C . ARG A 1 106 ? 12.357 3.328 -0.873 1.00 91.94 106 ARG A C 1
ATOM 855 O O . ARG A 1 106 ? 12.094 3.448 0.315 1.00 91.94 106 ARG A O 1
ATOM 862 N N . THR A 1 107 ? 11.434 3.395 -1.829 1.00 91.50 107 THR A N 1
ATOM 863 C CA . THR A 1 107 ? 9.992 3.486 -1.571 1.00 91.50 107 THR A CA 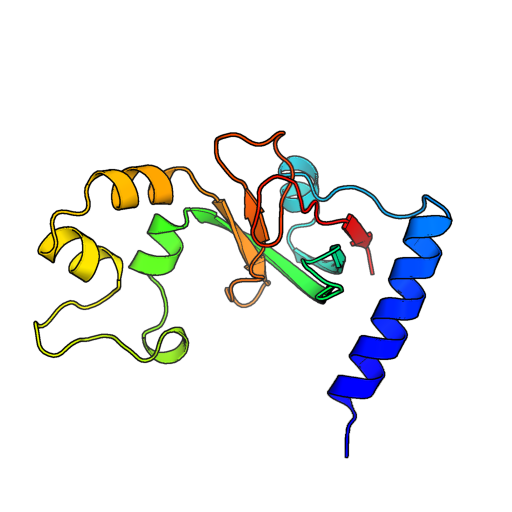1
ATOM 864 C C . THR A 1 107 ? 9.463 2.078 -1.331 1.00 91.50 107 THR A C 1
ATOM 866 O O . THR A 1 107 ? 9.720 1.200 -2.153 1.00 91.50 107 THR A O 1
ATOM 869 N N . LEU A 1 108 ? 8.749 1.844 -0.229 1.00 93.69 108 LEU A N 1
ATOM 870 C CA . LEU A 1 108 ? 8.182 0.523 0.072 1.00 93.69 108 LEU A CA 1
ATOM 871 C C . LEU A 1 108 ? 6.693 0.490 -0.244 1.00 93.69 108 LEU A C 1
ATOM 873 O O . LEU A 1 108 ? 5.985 1.446 0.055 1.00 93.69 108 LEU A O 1
ATOM 877 N N . TYR A 1 109 ? 6.225 -0.609 -0.819 1.00 93.25 109 TYR A N 1
ATOM 878 C CA . TYR A 1 109 ? 4.816 -0.898 -1.055 1.00 93.25 109 TYR A CA 1
ATOM 879 C C . TYR A 1 109 ? 4.355 -1.962 -0.067 1.00 93.25 109 TYR A C 1
ATOM 881 O O . TYR A 1 109 ? 5.082 -2.927 0.196 1.00 93.25 109 TYR A O 1
ATOM 889 N N . LEU A 1 110 ? 3.148 -1.787 0.466 1.00 95.00 110 LEU A N 1
ATOM 890 C CA . LEU A 1 110 ? 2.435 -2.855 1.149 1.00 95.00 110 LEU A CA 1
ATOM 891 C C . LEU A 1 110 ? 1.592 -3.617 0.126 1.00 95.00 110 LEU A C 1
ATOM 893 O O . LEU A 1 110 ? 0.809 -3.021 -0.605 1.00 95.00 110 LEU A O 1
ATOM 897 N N . LEU A 1 111 ? 1.761 -4.935 0.083 1.00 94.25 111 LEU A N 1
ATOM 898 C CA . LEU A 1 111 ? 0.946 -5.821 -0.739 1.00 94.25 111 LEU A CA 1
ATOM 899 C C . LEU A 1 111 ? -0.107 -6.531 0.111 1.00 94.25 111 LEU A C 1
ATOM 901 O O . LEU A 1 111 ? 0.079 -6.732 1.318 1.00 94.25 111 LEU A O 1
ATOM 905 N N . ASP A 1 112 ? -1.175 -6.985 -0.534 1.00 94.50 112 ASP A N 1
ATOM 906 C CA . ASP A 1 112 ? -2.069 -7.981 0.046 1.00 94.50 112 ASP A CA 1
ATOM 907 C C . ASP A 1 112 ? -1.440 -9.390 0.034 1.00 94.50 112 ASP A C 1
ATOM 909 O O . ASP A 1 112 ? -0.335 -9.616 -0.478 1.00 94.50 112 ASP A O 1
ATOM 913 N N . SER A 1 113 ? -2.128 -10.359 0.640 1.00 95.12 113 SER A N 1
ATOM 914 C CA . SER A 1 113 ? -1.655 -11.743 0.747 1.00 95.12 113 SER A CA 1
ATOM 915 C C . SER A 1 113 ? -1.471 -12.449 -0.593 1.00 95.12 113 SER A C 1
ATOM 917 O O . SER A 1 113 ? -0.708 -13.414 -0.651 1.00 95.12 113 SER A O 1
ATOM 919 N N . ASP A 1 114 ? -2.149 -11.982 -1.639 1.00 91.00 114 ASP A N 1
ATOM 920 C CA . ASP A 1 114 ? -2.084 -12.543 -2.986 1.00 91.00 114 ASP A CA 1
ATOM 921 C C . ASP A 1 114 ? -0.988 -11.863 -3.831 1.00 91.00 114 ASP A C 1
ATOM 923 O 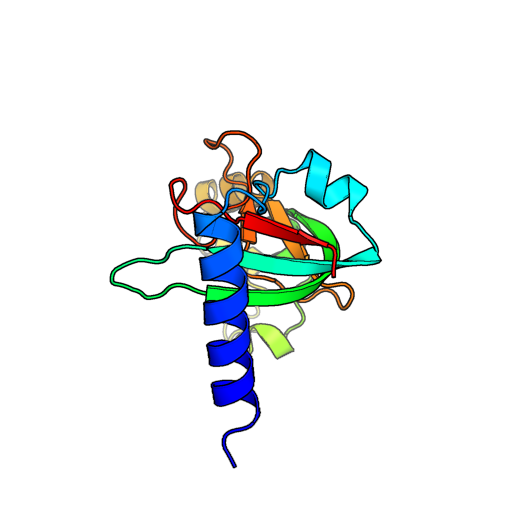O . ASP A 1 114 ? -0.660 -12.326 -4.924 1.00 91.00 114 ASP A O 1
ATOM 927 N N . GLY A 1 115 ? -0.353 -10.817 -3.292 1.00 88.69 115 GLY A N 1
ATOM 928 C CA . GLY A 1 115 ? 0.748 -10.089 -3.912 1.00 88.69 115 GLY A CA 1
ATOM 929 C C . GLY A 1 115 ? 0.309 -8.887 -4.747 1.00 88.69 115 GLY A C 1
ATOM 930 O O . GLY A 1 115 ? 1.134 -8.343 -5.485 1.00 88.69 115 GLY A O 1
ATOM 931 N N . TYR A 1 116 ? -0.950 -8.457 -4.643 1.00 87.06 116 TYR A N 1
ATOM 932 C CA . TYR A 1 116 ? -1.431 -7.248 -5.305 1.00 87.06 116 TYR A CA 1
ATOM 933 C C . TYR A 1 116 ? -1.089 -5.996 -4.497 1.00 87.06 116 TYR A C 1
ATOM 935 O O . TYR A 1 116 ? -1.035 -6.017 -3.268 1.00 87.06 116 TYR A O 1
ATOM 943 N N . ASP A 1 117 ? -0.832 -4.897 -5.208 1.00 87.50 117 ASP A N 1
ATOM 944 C CA . ASP A 1 117 ? -0.520 -3.602 -4.603 1.00 87.50 117 ASP A CA 1
ATOM 945 C C . ASP A 1 117 ? -1.778 -2.994 -3.973 1.00 87.50 117 ASP A C 1
ATOM 947 O O . ASP A 1 117 ? -2.801 -2.836 -4.640 1.00 87.50 117 ASP A O 1
ATOM 951 N N . THR A 1 118 ? -1.690 -2.628 -2.692 1.00 89.06 118 THR A N 1
ATOM 952 C CA . THR A 1 118 ? -2.778 -1.956 -1.968 1.00 89.06 118 THR A CA 1
ATOM 953 C C . THR A 1 118 ? -2.778 -0.441 -2.190 1.00 89.06 118 THR A C 1
ATOM 955 O O . THR A 1 118 ? -3.539 0.271 -1.544 1.00 89.06 118 THR A O 1
ATOM 958 N N . MET A 1 119 ? -1.889 0.075 -3.046 1.00 86.94 119 MET A N 1
ATOM 959 C CA . MET A 1 119 ? -1.607 1.499 -3.262 1.00 86.94 119 MET A CA 1
ATOM 960 C C . MET A 1 119 ? -1.018 2.213 -2.035 1.00 86.94 119 MET A C 1
ATOM 962 O O . MET A 1 119 ? -0.896 3.441 -2.031 1.00 86.94 119 MET A O 1
ATOM 966 N N . PHE A 1 120 ? -0.625 1.475 -0.991 1.00 92.12 120 PHE A N 1
ATOM 967 C CA . PHE A 1 120 ? -0.064 2.053 0.228 1.00 92.12 120 PHE A CA 1
ATOM 968 C C . PHE A 1 120 ? 1.453 2.059 0.181 1.00 92.12 120 PHE A C 1
ATOM 970 O O . PHE A 1 120 ? 2.103 1.029 -0.013 1.00 92.12 120 PHE A O 1
ATOM 977 N N . ARG A 1 121 ? 2.021 3.243 0.396 1.00 91.62 121 ARG A N 1
ATOM 978 C CA . ARG A 1 121 ? 3.438 3.517 0.194 1.00 91.62 121 ARG A CA 1
ATOM 979 C C . ARG A 1 121 ? 4.075 4.055 1.458 1.00 91.62 121 ARG A C 1
ATOM 981 O O . ARG A 1 121 ? 3.526 4.924 2.126 1.00 91.62 121 ARG A O 1
ATOM 988 N N . LEU A 1 122 ? 5.268 3.563 1.752 1.00 91.38 122 LEU A N 1
ATOM 989 C CA . LEU A 1 122 ? 6.178 4.193 2.690 1.00 91.38 122 LEU A CA 1
ATOM 990 C C . LEU A 1 122 ? 7.154 5.054 1.891 1.00 91.38 122 LEU A C 1
ATOM 992 O O . LEU A 1 122 ? 8.037 4.539 1.196 1.00 91.38 122 LEU A O 1
ATOM 996 N N . HIS A 1 123 ? 6.966 6.368 1.964 1.00 83.06 123 HIS A N 1
ATOM 997 C CA . HIS A 1 123 ? 7.872 7.322 1.338 1.00 83.06 123 HIS A CA 1
ATOM 998 C C . HIS A 1 123 ? 9.149 7.453 2.167 1.00 83.06 123 HIS A C 1
ATOM 1000 O O . HIS A 1 123 ? 9.114 7.458 3.394 1.00 83.06 123 HIS A O 1
ATOM 1006 N N . THR A 1 124 ? 10.282 7.631 1.493 1.00 72.94 124 THR A N 1
ATOM 1007 C CA . THR A 1 124 ? 11.600 7.777 2.132 1.00 72.94 124 THR A CA 1
ATOM 1008 C C . THR A 1 124 ? 11.738 8.985 3.050 1.00 72.94 124 THR A C 1
ATOM 1010 O O . THR A 1 124 ? 12.667 9.039 3.846 1.00 72.94 124 THR A O 1
ATOM 1013 N N . GLU A 1 125 ? 10.863 9.971 2.881 1.00 69.06 125 GLU A N 1
ATOM 1014 C CA . GLU A 1 125 ? 10.872 11.240 3.612 1.00 69.06 125 GLU A CA 1
ATOM 1015 C C . GLU A 1 125 ? 9.818 11.273 4.735 1.00 69.06 125 GLU A C 1
ATOM 1017 O O . GLU A 1 125 ? 9.719 12.277 5.432 1.00 69.06 125 GLU A O 1
ATOM 1022 N N . GLY A 1 126 ? 9.023 10.205 4.897 1.00 65.38 126 GLY A N 1
ATOM 1023 C CA . GLY A 1 126 ? 7.930 10.124 5.871 1.00 65.38 126 GLY A CA 1
ATOM 1024 C C . GLY A 1 126 ? 8.288 9.396 7.173 1.00 65.38 126 GLY A C 1
ATOM 1025 O O . GLY A 1 126 ? 9.288 8.684 7.261 1.00 65.38 126 GLY A O 1
ATOM 1026 N N . ASP A 1 127 ? 7.414 9.525 8.175 1.00 72.19 127 ASP A N 1
ATOM 1027 C CA . ASP A 1 127 ? 7.605 9.051 9.558 1.00 72.19 127 ASP A CA 1
ATOM 1028 C C . ASP A 1 127 ? 7.351 7.543 9.763 1.00 72.19 127 ASP A C 1
ATOM 1030 O O . ASP A 1 127 ? 6.670 7.130 10.697 1.00 72.19 127 ASP A O 1
ATOM 1034 N N . ASN A 1 128 ? 7.897 6.673 8.905 1.00 88.94 128 ASN A N 1
ATOM 1035 C CA . ASN A 1 128 ? 7.674 5.215 8.974 1.00 88.94 128 ASN A CA 1
ATOM 1036 C C . ASN A 1 128 ? 6.182 4.796 8.959 1.00 88.94 128 ASN A C 1
ATOM 1038 O O . ASN A 1 128 ? 5.856 3.660 9.321 1.00 88.94 128 ASN A O 1
ATOM 1042 N N . THR A 1 129 ? 5.298 5.679 8.490 1.00 93.19 129 THR A N 1
ATOM 1043 C CA . THR A 1 129 ? 3.853 5.467 8.350 1.00 93.19 129 THR A CA 1
ATOM 1044 C C . THR A 1 129 ? 3.454 5.395 6.879 1.00 93.19 129 THR A C 1
ATOM 1046 O O . THR A 1 129 ? 3.921 6.186 6.059 1.00 93.19 129 THR A O 1
ATOM 1049 N N . PHE A 1 130 ? 2.605 4.425 6.534 1.00 93.50 130 PHE A N 1
ATOM 1050 C CA . PHE A 1 130 ? 2.102 4.251 5.173 1.00 93.50 130 PHE A CA 1
ATOM 1051 C C . PHE A 1 130 ? 1.115 5.357 4.785 1.00 93.50 130 PHE A C 1
ATOM 1053 O O . PHE A 1 130 ? 0.275 5.771 5.59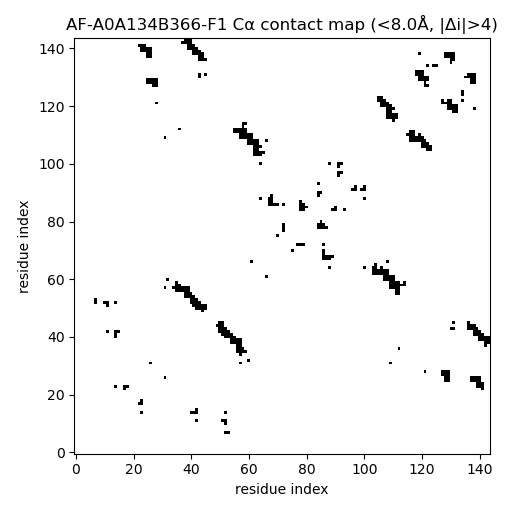0 1.00 93.50 130 PHE A O 1
ATOM 1060 N N . THR A 1 131 ? 1.173 5.783 3.521 1.00 92.25 131 THR A N 1
ATOM 1061 C CA . THR A 1 131 ? 0.243 6.749 2.922 1.00 92.25 131 THR A CA 1
ATOM 1062 C C . THR A 1 131 ? -0.309 6.266 1.577 1.00 92.25 131 THR A C 1
ATOM 1064 O O . THR A 1 131 ? 0.263 5.381 0.942 1.00 92.25 131 THR A O 1
ATOM 1067 N N . CYS A 1 132 ? -1.446 6.813 1.131 1.00 83.31 132 CYS A N 1
ATOM 1068 C CA . CYS A 1 132 ? -2.146 6.346 -0.081 1.00 83.31 132 CYS A CA 1
ATOM 1069 C C . CYS A 1 132 ? -1.741 7.049 -1.393 1.00 83.31 132 CYS A C 1
ATOM 1071 O O . CYS A 1 132 ? -2.251 6.708 -2.458 1.00 83.31 132 CYS A O 1
ATOM 1073 N N . SER A 1 133 ? -0.918 8.103 -1.343 1.00 73.25 133 SER A N 1
ATOM 1074 C CA . SER A 1 133 ? -0.451 8.834 -2.540 1.00 73.25 133 SER A CA 1
ATOM 1075 C C . SER A 1 133 ? 0.597 9.889 -2.196 1.00 73.25 133 SER A C 1
ATOM 1077 O O . SER A 1 133 ? 1.714 9.838 -2.707 1.00 73.25 133 SER A O 1
ATOM 1079 N N . ASP A 1 134 ? 0.214 10.821 -1.324 1.00 74.94 134 ASP A N 1
ATOM 1080 C CA . ASP A 1 134 ? 1.049 11.916 -0.836 1.00 74.94 134 ASP A CA 1
ATOM 1081 C C . ASP A 1 134 ? 1.480 11.648 0.614 1.00 74.94 134 ASP A C 1
ATOM 1083 O O . ASP A 1 134 ? 0.813 10.917 1.352 1.00 74.94 134 ASP A O 1
ATOM 1087 N N . VAL A 1 135 ? 2.609 12.228 1.031 1.00 75.12 135 VAL A N 1
ATOM 1088 C CA . VAL A 1 135 ? 3.233 11.986 2.349 1.00 75.12 135 VAL A CA 1
ATOM 1089 C C . VAL A 1 135 ? 2.376 12.420 3.544 1.00 75.12 135 VAL A C 1
ATOM 1091 O O . VAL A 1 135 ? 2.632 11.989 4.661 1.00 75.12 135 VAL A O 1
ATOM 1094 N N . ASP A 1 136 ? 1.357 13.251 3.325 1.00 77.06 136 ASP A N 1
ATOM 1095 C CA . ASP A 1 136 ? 0.440 13.757 4.350 1.00 77.06 136 ASP A CA 1
ATOM 1096 C C . ASP A 1 136 ? -0.854 12.932 4.478 1.00 77.06 136 ASP A C 1
ATOM 1098 O O . ASP A 1 136 ? -1.696 13.221 5.329 1.00 77.06 136 ASP A O 1
ATOM 1102 N N . ARG A 1 137 ? -1.027 11.883 3.662 1.00 86.12 137 ARG A N 1
ATOM 1103 C CA . ARG A 1 137 ? -2.256 11.071 3.623 1.00 86.12 137 ARG A CA 1
ATOM 1104 C C . ARG A 1 137 ? -2.096 9.750 4.345 1.00 86.12 137 ARG A C 1
ATOM 1106 O O . ARG A 1 137 ? -2.060 8.688 3.723 1.00 86.12 137 ARG A O 1
ATOM 1113 N N . ILE A 1 138 ? -1.995 9.847 5.664 1.00 92.69 138 ILE A N 1
ATOM 1114 C CA . ILE A 1 138 ? -1.806 8.715 6.572 1.00 92.69 138 ILE A CA 1
ATOM 1115 C C . ILE A 1 138 ? -2.917 7.672 6.396 1.00 92.69 138 ILE A C 1
ATOM 1117 O O . ILE A 1 138 ? -4.105 8.000 6.331 1.00 92.69 138 ILE A O 1
ATOM 1121 N N . VAL A 1 139 ? -2.508 6.404 6.340 1.00 94.44 139 VAL A N 1
ATOM 1122 C CA . VAL A 1 139 ? -3.409 5.252 6.372 1.00 94.44 139 VAL A CA 1
ATOM 1123 C C . VAL A 1 139 ? -3.642 4.836 7.820 1.00 94.44 139 VAL A C 1
ATOM 1125 O O . VAL A 1 139 ? -2.704 4.563 8.570 1.00 94.44 139 VAL A O 1
ATOM 1128 N N . TYR A 1 140 ? -4.910 4.735 8.198 1.00 96.75 140 TYR A N 1
ATOM 1129 C CA . TYR A 1 140 ? -5.362 4.214 9.482 1.00 96.75 140 TYR A CA 1
ATOM 1130 C C . TYR A 1 140 ? -5.894 2.793 9.313 1.00 96.75 140 TYR A C 1
ATOM 1132 O O . TYR A 1 140 ? -6.423 2.453 8.255 1.00 96.75 140 TYR A O 1
ATOM 1140 N N . TYR A 1 141 ? -5.792 1.961 10.347 1.00 97.62 141 TYR A N 1
ATOM 1141 C CA . TYR A 1 141 ? -6.246 0.574 10.300 1.00 97.62 141 TYR A CA 1
ATOM 1142 C C . TYR A 1 141 ? -6.940 0.105 11.582 1.00 97.62 141 TYR A C 1
ATOM 1144 O O . TYR A 1 141 ? -6.782 0.681 12.665 1.00 97.62 141 TYR A O 1
ATOM 1152 N N . LYS A 1 142 ? -7.669 -1.005 11.433 1.00 97.44 142 LYS A N 1
ATOM 1153 C CA . LYS A 1 142 ? -8.170 -1.866 12.507 1.00 97.44 142 LYS A CA 1
ATOM 1154 C C . LYS A 1 142 ? -8.057 -3.334 12.085 1.00 97.44 142 LYS A C 1
ATOM 1156 O O . LYS A 1 142 ? -8.329 -3.670 10.935 1.00 97.44 142 LYS A O 1
ATOM 1161 N N . GLU A 1 143 ? -7.650 -4.200 13.011 1.00 95.06 143 GLU A N 1
ATOM 1162 C CA . GLU A 1 143 ? -7.703 -5.658 12.815 1.00 95.06 143 GLU A CA 1
ATOM 1163 C C . GLU A 1 143 ? -9.168 -6.116 12.703 1.00 95.06 143 GLU A C 1
ATOM 1165 O O . GLU A 1 143 ? -10.007 -5.673 13.493 1.00 95.06 143 GLU A O 1
ATOM 1170 N N . ALA A 1 144 ? -9.469 -6.956 11.706 1.00 85.44 144 ALA A N 1
ATOM 1171 C CA . ALA A 1 144 ? -10.820 -7.436 11.396 1.00 85.44 144 ALA A CA 1
ATOM 1172 C C . ALA A 1 144 ? -11.107 -8.830 11.971 1.00 85.44 144 ALA A C 1
ATOM 1174 O O . ALA A 1 144 ? -10.177 -9.670 11.991 1.00 85.44 144 ALA A O 1
#

Secondary structure (DSSP, 8-state):
--HHHHHHHHHHHHHHHHHHHT--EE-BHHHHHHHTTSEEEEEE--GGG--EEEEEEEEEEEEHHHHHHH--HHHH---S-TT---SHHHHHHHTT-HHHHHHHHH-EEEEETTS-EEEEEE-TTSSSB-BSSSTT-BEEEEE-

Nearest PDB structures (foldseek):
  7qep-assembly1_O3  TM=3.777E-01  e=2.095E+00  Encephalitozoon cuniculi GB-M1
  4ybn-assembly1_B  TM=3.324E-01  e=2.519E+00  Mycolicibacterium smegmatis MC2 155
  5jab-assembly1_B  TM=1.936E-01  e=9.427E-01  Mycobacterium tuberculosis H37Rv
  3f7e-assembly1_B  TM=2.001E-01  e=2.228E+00  Mycolicibacterium smegmatis
  5jab-assembly2_D  TM=1.953E-01  e=1.639E+00  Mycobacterium tuberculosis H37Rv

Sequence (144 aa):
MNRGINESKELYREMKALYNEGELKELTIEAAQALKGKRIKTLYFGYAGQDGVDDFVVGNIISEYDYYLNCPSETEGRFPDEKGNKNLIDYWKSCGYSDTIERSKRTLYLLDSDGYDTMFRLHTEGDNTFTCSDVDRIVYYKEA

Foldseek 3Di:
DPPVVVVFVVLQVVVVVCVVVVNWDFAFPVNLVVQAQFWKWKWKQDPPRPIGIDTFRWHDKAFLLVCFVPPPCVVVVCPPHPVRQGTVNSVCVVVVVVVVNVQRRQKIFTAGNVGHTPCWIDGPPEDRTTANDDRPITMIMDGD

Mean predicted aligned error: 5.65 Å

Solvent-accessible surface area (backbone atoms only — not comparable to full-atom values): 7910 Å² total; per-residue (Å²): 136,64,62,71,66,50,54,52,53,51,50,42,53,53,52,51,50,35,48,77,72,65,70,48,42,76,38,26,57,69,54,51,64,74,36,46,76,37,45,32,37,38,38,32,66,40,75,96,77,57,50,50,64,51,78,48,35,32,32,56,77,43,30,46,40,60,45,40,64,66,51,57,47,80,82,72,69,59,39,64,38,99,84,67,30,70,32,62,52,52,44,36,58,76,71,64,40,58,68,60,53,57,49,25,61,59,23,33,32,41,22,29,66,90,67,47,79,67,61,32,31,33,52,80,89,45,86,58,40,26,13,64,82,50,91,86,23,56,28,29,32,44,84,103

pLDDT: mean 87.74, std 12.84, range [33.03, 98.12]

Radius of gyration: 16.65 Å; Cα contacts (8 Å, |Δi|>4): 251; chains: 1; bounding box: 45×29×47 Å